Protein AF-A0A0D6LDY3-F1 (afdb_monomer)

Foldseek 3Di:
DDPVVVVDDDDVLLVVVLVPDDDDDFDADPVRDTDHPPQPPQQQSVQADPVRDGHPPPDPPVVVVVVVVVLVVQQVVQQPDADVVPRDGGRSSVCRNVSCCLVVVLVVVVVVVVVCCVVPNDDDDDPVPPVDDVSRVSVVVVVVVVDDPPPPPD

Structure (mmCIF, N/CA/C/O backbone):
data_AF-A0A0D6LDY3-F1
#
_entry.id   AF-A0A0D6LDY3-F1
#
loop_
_atom_site.group_PDB
_atom_site.id
_atom_site.type_symbol
_atom_site.label_atom_id
_atom_site.label_alt_id
_atom_site.label_comp_id
_atom_site.label_asym_id
_atom_site.label_entity_id
_atom_site.label_seq_id
_atom_site.pdbx_PDB_ins_code
_atom_site.Cartn_x
_atom_site.Cartn_y
_atom_site.Cartn_z
_atom_site.occupancy
_atom_site.B_iso_or_equiv
_atom_site.auth_seq_id
_atom_site.auth_comp_id
_atom_site.auth_asym_id
_atom_site.auth_atom_id
_atom_site.pdbx_PDB_model_num
ATOM 1 N N . MET A 1 1 ? -0.206 15.490 14.125 1.00 34.75 1 MET A N 1
ATOM 2 C CA . MET A 1 1 ? 1.043 14.709 14.218 1.00 34.75 1 MET A CA 1
ATOM 3 C C . MET A 1 1 ? 1.643 14.690 12.824 1.00 34.75 1 MET A C 1
ATOM 5 O O . MET A 1 1 ? 1.008 14.166 11.918 1.00 34.75 1 MET A O 1
ATOM 9 N N . THR A 1 2 ? 2.722 15.435 12.595 1.00 29.62 2 THR A N 1
ATOM 10 C CA . THR A 1 2 ? 3.288 15.621 11.250 1.00 29.62 2 THR A CA 1
ATOM 11 C C . THR A 1 2 ? 4.105 14.385 10.864 1.00 29.62 2 THR A C 1
ATOM 13 O O . THR A 1 2 ? 4.653 13.704 11.727 1.00 29.62 2 THR A O 1
ATOM 16 N N . LEU A 1 3 ? 4.208 14.088 9.564 1.00 29.41 3 LEU A N 1
ATOM 17 C CA . LEU A 1 3 ? 4.983 12.962 9.003 1.00 29.41 3 LEU A CA 1
ATOM 18 C C . LEU A 1 3 ? 6.455 12.903 9.484 1.00 29.41 3 LEU A C 1
ATOM 20 O O . LEU A 1 3 ? 7.099 11.863 9.369 1.00 29.41 3 LEU A O 1
ATOM 24 N N . ALA A 1 4 ? 6.969 13.986 10.078 1.00 30.33 4 ALA A N 1
ATOM 25 C CA . ALA A 1 4 ? 8.290 14.060 10.695 1.00 30.33 4 ALA A CA 1
ATOM 26 C C . ALA A 1 4 ? 8.438 13.201 11.971 1.00 30.33 4 ALA A C 1
ATOM 28 O O . ALA A 1 4 ? 9.526 12.680 12.217 1.00 30.33 4 ALA A O 1
ATOM 29 N N . ASP A 1 5 ? 7.365 12.981 12.741 1.00 31.42 5 ASP A N 1
ATOM 30 C CA . ASP A 1 5 ? 7.427 12.241 14.018 1.00 31.42 5 ASP A CA 1
ATOM 31 C C . ASP A 1 5 ? 7.634 10.725 13.833 1.00 31.42 5 ASP A C 1
ATOM 33 O O . ASP A 1 5 ? 7.977 10.012 14.776 1.00 31.42 5 ASP A O 1
ATOM 37 N N . ALA A 1 6 ? 7.480 10.218 12.604 1.00 36.31 6 ALA A N 1
ATOM 38 C CA . ALA A 1 6 ? 7.761 8.828 12.245 1.00 36.31 6 ALA A CA 1
ATOM 39 C C . ALA A 1 6 ? 9.226 8.583 11.821 1.00 36.31 6 ALA A C 1
ATOM 41 O O . ALA A 1 6 ? 9.570 7.460 11.450 1.00 36.31 6 ALA A O 1
ATOM 42 N N . GLY A 1 7 ? 10.090 9.610 11.837 1.00 30.16 7 GLY A N 1
ATOM 43 C CA . GLY A 1 7 ? 11.494 9.496 11.414 1.00 30.16 7 GLY A CA 1
ATOM 44 C C . GLY A 1 7 ? 11.692 9.268 9.908 1.00 30.16 7 GLY A C 1
ATOM 45 O O . GLY A 1 7 ? 12.804 8.984 9.468 1.00 30.16 7 GLY A O 1
ATOM 46 N N . LEU A 1 8 ? 10.633 9.399 9.105 1.00 33.06 8 LEU A N 1
ATOM 47 C CA . LEU A 1 8 ? 10.674 9.285 7.649 1.00 33.06 8 LEU A CA 1
ATOM 48 C C . LEU A 1 8 ? 11.039 10.648 7.044 1.00 33.06 8 LEU A C 1
ATOM 50 O O . LEU A 1 8 ? 10.200 11.538 6.926 1.00 33.06 8 LEU A O 1
ATOM 54 N N . ARG A 1 9 ? 12.309 10.828 6.663 1.00 37.41 9 ARG A N 1
ATOM 55 C CA . ARG A 1 9 ? 12.739 11.971 5.844 1.00 37.41 9 ARG A CA 1
ATOM 56 C C . ARG A 1 9 ? 12.480 11.662 4.372 1.00 37.41 9 ARG A C 1
ATOM 58 O O . ARG A 1 9 ? 13.123 10.785 3.803 1.00 37.41 9 ARG A O 1
ATOM 65 N N . LEU A 1 10 ? 11.556 12.397 3.759 1.00 41.12 10 LEU A N 1
ATOM 66 C CA . LEU A 1 10 ? 11.369 12.387 2.308 1.00 41.12 10 LEU A CA 1
ATOM 67 C C . LEU A 1 10 ? 12.560 13.097 1.650 1.00 41.12 10 LEU A C 1
ATOM 69 O O . LEU A 1 10 ? 12.944 14.182 2.084 1.00 41.12 10 LEU A O 1
ATOM 73 N N . ASN A 1 11 ? 13.158 12.479 0.628 1.00 48.72 11 ASN A N 1
ATOM 74 C CA . ASN A 1 11 ? 14.221 13.100 -0.159 1.00 48.72 11 ASN A CA 1
ATOM 75 C C . ASN A 1 11 ? 13.585 13.951 -1.274 1.00 48.72 11 ASN A C 1
ATOM 77 O O . ASN A 1 11 ? 13.055 13.373 -2.224 1.00 48.72 11 ASN A O 1
ATOM 81 N N . PRO A 1 12 ? 13.647 15.293 -1.196 1.00 46.22 12 PRO 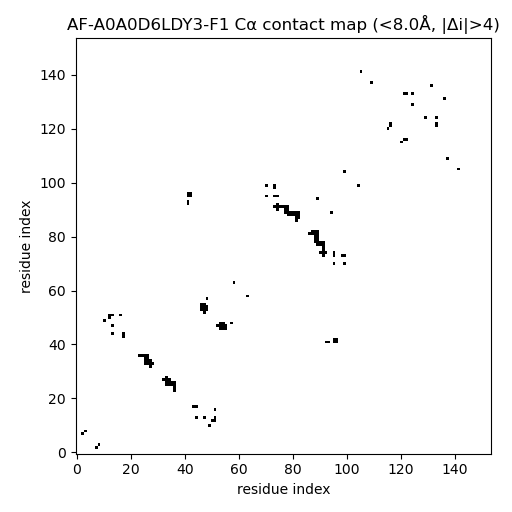A N 1
ATOM 82 C CA . PRO A 1 12 ? 12.956 16.171 -2.138 1.00 46.22 12 PRO A CA 1
ATOM 83 C C . PRO A 1 12 ? 13.488 16.053 -3.574 1.00 46.22 12 PRO A C 1
ATOM 85 O O . PRO A 1 12 ? 12.705 16.157 -4.511 1.00 46.22 12 PRO A O 1
ATOM 88 N N . ARG A 1 13 ? 14.778 15.731 -3.766 1.00 49.16 13 ARG A N 1
ATOM 89 C CA . ARG A 1 13 ? 15.351 15.535 -5.112 1.00 49.16 13 ARG A CA 1
ATOM 90 C C . ARG A 1 13 ? 14.789 14.297 -5.802 1.00 49.16 13 ARG A C 1
ATOM 92 O O . ARG A 1 13 ? 14.600 14.290 -7.011 1.00 49.16 13 ARG A O 1
ATOM 99 N N . LYS A 1 14 ? 14.501 13.243 -5.031 1.00 49.41 14 LYS A N 1
ATOM 100 C CA . LYS A 1 14 ? 13.892 12.016 -5.560 1.00 49.41 14 LYS A CA 1
ATOM 101 C C . LYS A 1 14 ? 12.467 12.278 -6.056 1.00 49.41 14 LYS A C 1
ATOM 103 O O . LYS A 1 14 ? 12.066 11.716 -7.069 1.00 49.41 14 LYS A O 1
ATOM 108 N N . THR A 1 15 ? 11.749 13.169 -5.373 1.00 42.53 15 THR A N 1
ATOM 109 C CA . THR A 1 15 ? 10.404 13.613 -5.749 1.00 42.53 15 THR A CA 1
ATOM 110 C C . THR A 1 15 ? 10.411 14.483 -7.012 1.00 42.53 15 THR A C 1
ATOM 112 O O . THR A 1 15 ? 9.580 14.271 -7.886 1.00 42.53 15 THR A O 1
ATOM 115 N N . GLU A 1 16 ? 11.369 15.406 -7.155 1.00 42.78 16 GLU A N 1
ATOM 116 C CA . GLU A 1 16 ? 11.500 16.276 -8.343 1.00 42.78 16 GLU A CA 1
ATOM 117 C C . GLU A 1 16 ? 11.831 15.505 -9.631 1.00 42.78 16 GLU A C 1
ATOM 119 O O . GLU A 1 16 ? 11.342 15.834 -10.712 1.00 42.78 16 GLU A O 1
ATOM 124 N N . ILE A 1 17 ? 12.638 14.445 -9.539 1.00 49.12 17 ILE A N 1
ATOM 125 C CA . ILE A 1 17 ? 12.975 13.617 -10.706 1.00 49.12 17 ILE A CA 1
ATOM 126 C C . ILE A 1 17 ? 11.746 12.843 -11.210 1.00 49.12 17 ILE A C 1
ATOM 128 O O . ILE A 1 17 ? 11.573 12.679 -12.416 1.00 49.12 17 ILE A O 1
ATOM 132 N N . MET A 1 18 ? 10.864 12.405 -10.306 1.00 41.72 18 MET A N 1
ATOM 133 C CA . MET A 1 18 ? 9.627 11.700 -10.664 1.00 41.72 18 MET A CA 1
ATOM 134 C C . MET A 1 18 ? 8.619 12.603 -11.392 1.00 41.72 18 MET A C 1
ATOM 136 O O . MET A 1 18 ? 7.835 12.095 -12.185 1.00 41.72 18 MET A O 1
ATOM 140 N N . SER A 1 19 ? 8.652 13.923 -11.168 1.00 41.34 19 SER A N 1
ATOM 141 C CA . SER A 1 19 ? 7.709 14.876 -11.773 1.00 41.34 19 SER A CA 1
ATOM 142 C C . SER A 1 19 ? 8.154 15.478 -13.112 1.00 41.34 19 SER A C 1
ATOM 144 O O . SER A 1 19 ? 7.384 16.224 -13.705 1.00 41.34 19 SER A O 1
ATOM 146 N N . SER A 1 20 ? 9.382 15.219 -13.577 1.00 37.38 20 SER A N 1
ATOM 147 C CA . SER A 1 20 ? 10.022 16.026 -14.637 1.00 37.38 20 SER A CA 1
ATOM 148 C C . SER A 1 20 ? 10.172 15.337 -16.003 1.00 37.38 20 SER A C 1
ATOM 150 O O . SER A 1 20 ? 10.890 15.854 -16.855 1.00 37.38 20 SER A O 1
ATOM 152 N N . ILE A 1 21 ? 9.549 14.178 -16.241 1.00 47.62 21 ILE A N 1
ATOM 153 C CA . ILE A 1 21 ? 9.714 13.435 -17.505 1.00 47.62 21 ILE A CA 1
ATOM 154 C C . ILE A 1 21 ? 8.368 13.355 -18.232 1.00 47.62 21 ILE A C 1
ATOM 156 O O . ILE A 1 21 ? 7.609 12.403 -18.064 1.00 47.62 21 ILE A O 1
ATOM 160 N N . GLU A 1 22 ? 8.091 14.378 -19.041 1.00 41.59 22 GLU A N 1
ATOM 161 C CA . GLU A 1 22 ? 7.071 14.363 -20.091 1.00 41.59 22 GLU A CA 1
ATOM 162 C C . GLU A 1 22 ? 7.753 14.223 -21.467 1.00 41.59 22 GLU A C 1
ATOM 164 O O . GLU A 1 22 ? 8.748 14.885 -21.749 1.00 41.59 22 GLU A O 1
ATOM 169 N N . GLU A 1 23 ? 7.156 13.366 -22.300 1.00 33.78 23 GLU A N 1
ATOM 170 C CA . GLU A 1 23 ? 7.402 13.077 -23.726 1.00 33.78 23 GLU A CA 1
ATOM 171 C C . GLU A 1 23 ? 8.427 12.009 -24.155 1.00 33.78 23 GLU A C 1
ATOM 173 O O . GLU A 1 23 ? 9.483 11.833 -23.534 1.00 33.78 23 GLU A O 1
ATOM 178 N N . PRO A 1 24 ? 8.098 11.251 -25.233 1.00 40.50 24 PRO A N 1
ATOM 179 C CA . PRO A 1 24 ? 8.785 10.023 -25.533 1.00 40.50 24 PRO A CA 1
ATOM 180 C C . PRO A 1 24 ? 9.970 10.216 -26.471 1.00 40.50 24 PRO A C 1
ATOM 182 O O . PRO A 1 24 ? 9.817 10.724 -27.580 1.00 40.50 24 PRO A O 1
ATOM 185 N N . THR A 1 25 ? 11.155 9.772 -26.058 1.00 35.78 25 THR A N 1
ATOM 186 C CA . THR A 1 25 ? 12.330 9.748 -26.937 1.00 35.78 25 THR A CA 1
ATOM 187 C C . THR A 1 25 ? 13.117 8.458 -26.752 1.00 35.78 25 THR A C 1
ATOM 189 O O . THR A 1 25 ? 13.372 8.014 -25.631 1.00 35.78 25 THR A O 1
ATOM 192 N N . ASP A 1 26 ? 13.481 7.843 -27.878 1.00 38.50 26 ASP A N 1
ATOM 193 C CA . ASP A 1 26 ? 14.348 6.671 -27.918 1.00 38.50 26 ASP A CA 1
ATOM 194 C C . ASP A 1 26 ? 15.762 7.085 -27.501 1.00 38.50 26 ASP A C 1
ATOM 196 O O . ASP A 1 26 ? 16.426 7.876 -28.175 1.00 38.50 26 ASP A O 1
ATOM 200 N N . VAL A 1 27 ? 16.231 6.546 -26.377 1.00 42.81 27 VAL A N 1
ATOM 201 C CA . VAL A 1 27 ? 17.597 6.762 -25.895 1.00 42.81 27 VAL A CA 1
ATOM 202 C C . VAL A 1 27 ? 18.411 5.507 -26.186 1.00 42.81 27 VAL A C 1
ATOM 204 O O . VAL A 1 27 ? 18.106 4.416 -25.702 1.00 42.81 27 VAL A O 1
ATOM 207 N N . SER A 1 28 ? 19.456 5.667 -26.993 1.00 36.31 28 SER A N 1
ATOM 208 C CA . SER A 1 28 ? 20.444 4.629 -27.294 1.00 36.31 28 SER A CA 1
ATOM 209 C C . SER A 1 28 ? 21.682 4.775 -26.413 1.00 36.31 28 SER A C 1
ATOM 211 O O . SER A 1 28 ? 22.161 5.891 -26.202 1.00 36.31 28 SER A O 1
ATOM 213 N N . ASP A 1 29 ? 22.231 3.661 -25.928 1.00 37.53 29 ASP A N 1
ATOM 214 C CA . ASP A 1 29 ? 23.501 3.675 -25.193 1.00 37.53 29 ASP A CA 1
ATOM 215 C C . ASP A 1 29 ? 24.734 3.730 -26.122 1.00 37.53 29 ASP A C 1
ATOM 217 O O . ASP A 1 29 ? 24.638 3.614 -27.346 1.00 37.53 29 ASP A O 1
ATOM 221 N N . THR A 1 30 ? 25.924 3.893 -25.534 1.00 43.91 30 THR A N 1
ATOM 222 C CA . THR A 1 30 ? 27.215 3.951 -26.249 1.00 43.91 30 THR A CA 1
ATOM 223 C C . THR A 1 30 ? 27.619 2.633 -26.924 1.00 43.91 30 THR A C 1
ATOM 225 O O . THR A 1 30 ? 28.648 2.591 -27.597 1.00 43.91 30 THR A O 1
ATOM 228 N N . SER A 1 31 ? 26.819 1.572 -26.774 1.00 42.50 31 SER A N 1
ATOM 229 C CA . SER A 1 31 ? 26.963 0.285 -27.459 1.00 42.50 31 SER A CA 1
ATOM 230 C C . SER A 1 31 ? 25.947 0.081 -28.592 1.00 42.50 31 SER A C 1
ATOM 232 O O . SER A 1 31 ? 25.958 -0.961 -29.242 1.00 42.50 31 SER A O 1
ATOM 234 N N . GLY A 1 32 ? 25.108 1.087 -28.877 1.00 40.34 32 GLY A N 1
ATOM 235 C CA . GLY A 1 32 ? 24.124 1.047 -29.959 1.00 40.34 32 GLY A CA 1
ATOM 236 C C . GLY A 1 32 ? 22.846 0.283 -29.610 1.00 40.34 32 GLY A C 1
ATOM 237 O O . GLY A 1 32 ? 22.065 -0.028 -30.507 1.00 40.34 32 GLY A O 1
ATOM 238 N N . THR A 1 33 ? 22.605 -0.010 -28.329 1.00 43.06 33 THR A N 1
ATOM 239 C CA . THR A 1 33 ? 21.356 -0.646 -27.901 1.00 43.06 33 THR A CA 1
ATOM 240 C C . THR A 1 33 ? 20.252 0.408 -27.856 1.00 43.06 33 THR A C 1
ATOM 242 O O . THR A 1 33 ? 20.276 1.305 -27.013 1.00 43.06 33 THR A O 1
ATOM 245 N N . THR A 1 34 ? 19.294 0.328 -28.781 1.00 38.72 34 THR A N 1
ATOM 246 C CA . THR A 1 34 ? 18.095 1.177 -28.803 1.00 38.72 34 THR A CA 1
ATOM 247 C C . THR A 1 34 ? 17.086 0.654 -27.783 1.00 38.72 34 THR A C 1
ATOM 249 O O . THR A 1 34 ? 16.525 -0.428 -27.962 1.00 38.72 34 THR A O 1
ATOM 252 N N . PHE A 1 35 ? 16.842 1.406 -26.709 1.00 37.16 35 PHE A N 1
ATOM 253 C CA . PHE A 1 35 ? 15.800 1.071 -25.742 1.00 37.16 35 PHE A CA 1
ATOM 254 C C . PHE A 1 35 ? 14.483 1.698 -26.187 1.00 37.16 35 PHE A C 1
ATOM 256 O O . PHE A 1 35 ? 14.331 2.916 -26.161 1.00 37.16 35 PHE A O 1
ATOM 263 N N . THR A 1 36 ? 13.522 0.861 -26.582 1.00 36.06 36 THR A N 1
ATOM 264 C CA . THR A 1 36 ? 12.160 1.320 -26.867 1.00 36.06 36 THR A CA 1
ATOM 265 C C . THR A 1 36 ? 11.548 1.787 -25.555 1.00 36.06 36 THR A C 1
ATOM 267 O O . THR A 1 36 ? 11.334 0.998 -24.626 1.00 36.06 36 THR A O 1
ATOM 270 N N . GLN A 1 37 ? 11.301 3.086 -25.458 1.00 44.34 37 GLN A N 1
ATOM 271 C CA . GLN A 1 37 ? 10.762 3.721 -24.268 1.00 44.34 37 GLN A CA 1
ATOM 272 C C . GLN A 1 37 ? 9.272 3.380 -24.124 1.00 44.34 37 GLN A C 1
ATOM 274 O O . GLN A 1 37 ? 8.386 4.175 -24.408 1.00 44.34 37 GLN A O 1
ATOM 279 N N . THR A 1 38 ? 8.958 2.140 -23.762 1.00 36.81 38 THR A N 1
ATOM 280 C CA . THR A 1 38 ? 7.573 1.744 -23.450 1.00 36.81 38 THR A CA 1
ATOM 281 C C . THR A 1 38 ? 7.453 0.498 -22.584 1.00 36.81 38 THR A C 1
ATOM 283 O O . THR A 1 38 ? 6.343 0.150 -22.198 1.00 36.81 38 THR A O 1
ATOM 286 N N . LYS A 1 39 ? 8.556 -0.173 -22.222 1.00 40.81 39 LYS A N 1
ATOM 287 C CA . LYS A 1 39 ? 8.468 -1.408 -21.422 1.00 40.81 39 LYS A CA 1
ATOM 288 C C . LYS A 1 39 ? 9.186 -1.391 -20.075 1.00 40.81 39 LYS A C 1
ATOM 290 O O . LYS A 1 39 ? 8.837 -2.198 -19.223 1.00 40.81 39 LYS A O 1
ATOM 295 N N . GLU A 1 40 ? 10.115 -0.460 -19.842 1.00 40.94 40 GLU A N 1
ATOM 296 C CA . GLU A 1 40 ? 10.941 -0.461 -18.616 1.00 40.94 40 GLU A CA 1
ATOM 297 C C . GLU A 1 40 ? 10.960 0.869 -17.833 1.00 40.94 40 GLU A C 1
ATOM 299 O O . GLU A 1 40 ? 11.590 0.964 -16.783 1.00 40.94 40 GLU A O 1
ATOM 304 N N . PHE A 1 41 ? 10.241 1.903 -18.282 1.00 46.38 41 PHE A N 1
ATOM 305 C CA . PHE A 1 41 ? 10.478 3.289 -17.843 1.00 46.38 41 PHE A CA 1
ATOM 306 C C . PHE A 1 41 ? 9.573 3.839 -16.720 1.00 46.38 41 PHE A C 1
ATOM 308 O O . PHE A 1 41 ? 9.437 5.052 -16.592 1.00 46.38 41 PHE A O 1
ATOM 315 N N . GLN A 1 42 ? 8.957 2.999 -15.878 1.00 50.94 42 GLN A N 1
ATOM 316 C CA . GLN A 1 42 ? 7.974 3.462 -14.870 1.00 50.94 42 GLN A C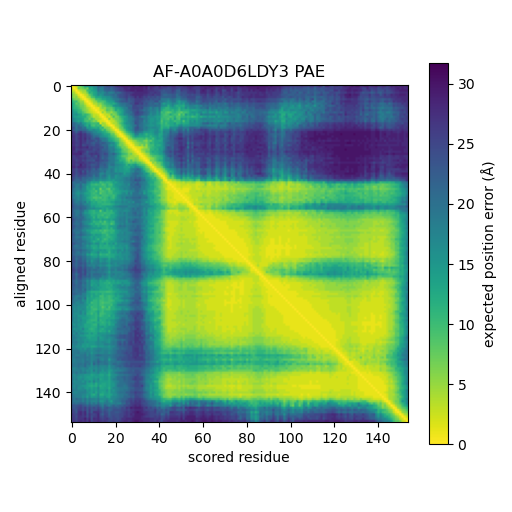A 1
ATOM 317 C C . GLN A 1 42 ? 8.227 2.998 -13.420 1.00 50.94 42 GLN A C 1
ATOM 319 O O . GLN A 1 42 ? 7.321 3.023 -12.592 1.00 50.94 42 GLN A O 1
ATOM 324 N N . TYR A 1 43 ? 9.478 2.674 -13.062 1.00 60.44 43 TYR A N 1
ATOM 325 C CA . TYR A 1 43 ? 9.891 2.411 -11.664 1.00 60.44 43 TYR A CA 1
ATOM 326 C C . TYR A 1 43 ? 11.113 3.218 -11.219 1.00 60.44 43 TYR A C 1
ATOM 328 O O . TYR A 1 43 ? 11.927 2.749 -10.422 1.00 60.44 43 TYR A O 1
ATOM 336 N N . LEU A 1 44 ? 11.295 4.424 -11.751 1.00 63.31 44 LEU A N 1
ATOM 337 C CA . LEU A 1 44 ? 12.592 5.101 -11.713 1.00 63.31 44 LEU A CA 1
ATOM 338 C C . LEU A 1 44 ? 13.159 5.312 -10.299 1.00 63.31 44 LEU A C 1
ATOM 340 O O . LEU A 1 44 ? 14.371 5.275 -10.118 1.00 63.31 44 LEU A O 1
ATOM 344 N N . GLY A 1 45 ? 12.314 5.426 -9.269 1.00 70.88 45 GLY A N 1
ATOM 345 C CA . GLY A 1 45 ? 12.766 5.582 -7.886 1.00 70.88 45 GLY A CA 1
ATOM 346 C C . GLY A 1 45 ? 13.729 4.488 -7.394 1.00 70.88 45 GLY A C 1
ATOM 347 O O . GLY A 1 45 ? 14.553 4.769 -6.525 1.00 70.88 45 GLY A O 1
ATOM 348 N N . VAL A 1 46 ? 13.666 3.265 -7.928 1.00 78.62 46 VAL A N 1
ATOM 349 C CA . VAL A 1 46 ? 14.584 2.168 -7.559 1.00 78.62 46 VAL A CA 1
ATOM 350 C C . VAL A 1 46 ? 15.924 2.227 -8.300 1.00 78.62 46 VAL A C 1
ATOM 352 O O . VAL A 1 46 ? 16.889 1.580 -7.903 1.00 78.62 46 VAL A O 1
ATOM 355 N N . LEU A 1 47 ? 15.997 3.008 -9.375 1.00 77.75 47 LEU A N 1
ATOM 356 C CA . LEU A 1 47 ? 17.200 3.206 -10.181 1.00 77.75 47 LEU A CA 1
ATOM 357 C C . LEU A 1 47 ? 18.022 4.408 -9.706 1.00 77.75 47 LEU A C 1
ATOM 359 O O . LEU A 1 47 ? 19.119 4.629 -10.208 1.00 77.75 47 LEU A O 1
ATOM 363 N N . PHE A 1 48 ? 17.512 5.180 -8.744 1.00 80.31 48 PHE A N 1
ATOM 364 C CA . PHE A 1 48 ? 18.210 6.318 -8.159 1.00 80.31 48 PHE A CA 1
ATOM 365 C C . PHE A 1 48 ? 18.743 5.994 -6.767 1.00 80.31 48 PHE A C 1
ATOM 367 O O . PHE A 1 48 ? 17.989 5.550 -5.893 1.00 80.31 48 PHE A O 1
ATOM 374 N N . ASP A 1 49 ? 20.029 6.276 -6.563 1.00 80.38 49 ASP A N 1
ATOM 375 C CA . ASP A 1 49 ? 20.671 6.191 -5.255 1.00 80.38 49 ASP A CA 1
ATOM 376 C C . ASP A 1 49 ? 20.151 7.274 -4.285 1.00 80.38 49 ASP A C 1
ATOM 378 O O . ASP A 1 49 ? 19.320 8.124 -4.619 1.00 80.38 49 ASP A O 1
ATOM 382 N N . GLU A 1 50 ? 20.647 7.256 -3.050 1.00 79.19 50 GLU A N 1
ATOM 383 C CA . GLU A 1 50 ? 20.282 8.214 -1.997 1.00 79.19 50 GLU A CA 1
ATOM 384 C C . GLU A 1 50 ? 20.537 9.689 -2.353 1.00 79.19 50 GLU A C 1
ATOM 386 O O . GLU A 1 50 ? 19.911 10.576 -1.773 1.00 79.19 50 GLU A O 1
ATOM 391 N N . ASN A 1 51 ? 21.414 9.958 -3.322 1.00 80.75 51 ASN A N 1
ATOM 392 C CA . ASN A 1 51 ? 21.758 11.300 -3.785 1.00 80.75 51 ASN A CA 1
ATOM 393 C C . ASN A 1 51 ? 20.947 11.718 -5.021 1.00 80.75 51 ASN A C 1
ATOM 395 O O . ASN A 1 51 ? 21.062 12.863 -5.465 1.00 80.75 51 ASN A O 1
ATOM 399 N N . GLY A 1 52 ? 20.117 10.815 -5.555 1.00 73.75 52 GLY A N 1
ATOM 400 C CA . GLY A 1 52 ? 19.357 11.020 -6.782 1.00 73.75 52 GLY A CA 1
ATOM 401 C C . GLY A 1 52 ? 20.148 10.704 -8.053 1.00 73.75 52 GLY A C 1
ATOM 402 O O . GLY A 1 52 ? 19.720 11.102 -9.131 1.00 73.75 52 GLY A O 1
ATOM 403 N N . ASN A 1 53 ? 21.287 10.004 -7.967 1.00 77.81 53 ASN A N 1
ATOM 404 C CA . ASN A 1 53 ? 22.034 9.604 -9.161 1.00 77.81 53 ASN A CA 1
ATOM 405 C C . ASN A 1 53 ? 21.491 8.293 -9.720 1.00 77.81 53 ASN A C 1
ATOM 407 O O . ASN A 1 53 ? 21.281 7.337 -8.972 1.00 77.81 53 ASN A O 1
ATOM 411 N N . HIS A 1 54 ? 21.340 8.218 -11.042 1.00 78.69 54 HIS A N 1
ATOM 412 C CA . HIS A 1 54 ? 20.942 6.983 -11.705 1.00 78.69 54 HIS A CA 1
ATOM 413 C C . HIS A 1 54 ? 22.066 5.944 -11.610 1.00 78.69 54 HIS A C 1
ATOM 415 O O . HIS A 1 54 ? 23.144 6.114 -12.186 1.00 78.69 54 HIS A O 1
ATOM 421 N N . ARG A 1 55 ? 21.823 4.858 -10.881 1.00 75.44 55 ARG A N 1
ATOM 422 C CA . ARG A 1 55 ? 22.743 3.734 -10.719 1.00 75.44 55 ARG A CA 1
ATOM 423 C C . ARG A 1 55 ? 21.939 2.447 -10.806 1.00 75.44 55 ARG A C 1
ATOM 425 O O . ARG A 1 55 ? 20.980 2.267 -10.075 1.00 75.44 55 ARG A O 1
ATOM 432 N N . ARG A 1 56 ? 22.340 1.520 -11.675 1.00 67.94 56 ARG A N 1
ATOM 433 C CA . ARG A 1 56 ? 21.682 0.204 -11.773 1.00 67.94 56 ARG A CA 1
ATOM 434 C C . ARG A 1 56 ? 22.110 -0.755 -10.654 1.00 67.94 56 ARG A C 1
ATOM 436 O O . ARG A 1 56 ? 21.347 -1.632 -10.297 1.00 67.94 56 ARG A O 1
ATOM 443 N N . SER A 1 57 ? 23.304 -0.576 -10.089 1.00 76.38 57 SER A N 1
ATOM 444 C CA . SER A 1 57 ? 23.932 -1.550 -9.175 1.00 76.38 57 SER A CA 1
ATOM 445 C C . SER A 1 57 ? 24.151 -1.008 -7.759 1.00 76.38 57 SER A C 1
ATOM 447 O O . SER A 1 57 ? 25.111 -1.383 -7.092 1.00 76.38 57 SER A O 1
ATOM 449 N N . TRP A 1 58 ? 23.315 -0.069 -7.300 1.00 82.69 58 TRP A N 1
ATOM 450 C CA . TRP A 1 58 ? 23.399 0.423 -5.913 1.00 82.69 58 TRP A CA 1
ATOM 451 C C . TRP A 1 58 ? 22.683 -0.497 -4.911 1.00 82.69 58 TRP A C 1
ATOM 453 O O . TRP A 1 58 ? 22.887 -0.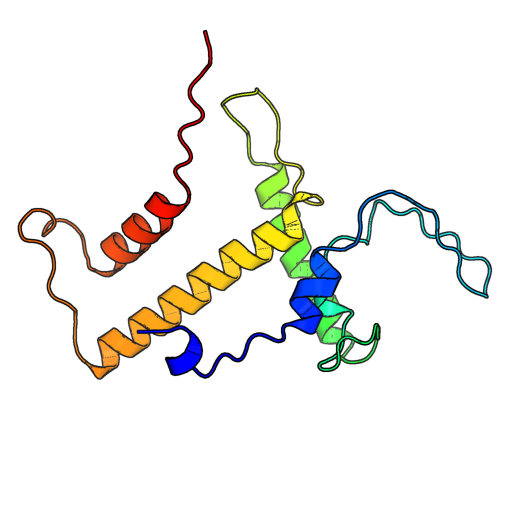360 -3.707 1.00 82.69 58 TRP A O 1
ATOM 463 N N . LEU A 1 59 ? 21.889 -1.451 -5.408 1.00 85.31 59 LEU A N 1
ATOM 464 C CA . LEU A 1 59 ? 21.298 -2.552 -4.650 1.00 85.31 59 LEU A CA 1
ATOM 465 C C . LEU A 1 59 ? 21.794 -3.904 -5.199 1.00 85.31 59 LEU A C 1
ATOM 467 O O . LEU A 1 59 ? 22.217 -3.964 -6.354 1.00 85.31 59 LEU A O 1
ATOM 471 N N . PRO A 1 60 ? 21.751 -4.987 -4.398 1.00 89.69 60 PRO A N 1
ATOM 472 C CA . PRO A 1 60 ? 22.107 -6.328 -4.866 1.00 89.69 60 PRO A CA 1
ATOM 473 C C . PRO A 1 60 ? 21.165 -6.833 -5.969 1.00 89.69 60 PRO A C 1
ATOM 475 O O . PRO A 1 60 ? 19.968 -6.568 -5.914 1.00 89.69 60 PRO A O 1
ATOM 478 N N . ASP A 1 61 ? 21.660 -7.649 -6.901 1.00 85.56 61 ASP A N 1
ATOM 479 C CA . ASP A 1 61 ? 20.849 -8.208 -8.003 1.00 85.56 61 ASP A CA 1
ATOM 480 C C . ASP A 1 61 ? 19.618 -8.987 -7.511 1.00 85.56 61 ASP A C 1
ATOM 482 O O . ASP A 1 61 ? 18.529 -8.885 -8.076 1.00 85.56 61 ASP A O 1
ATOM 486 N N . GLU A 1 62 ? 19.760 -9.697 -6.391 1.00 89.62 62 GLU A N 1
ATOM 487 C CA . GLU A 1 62 ? 18.664 -10.418 -5.737 1.00 89.62 62 GLU A CA 1
ATOM 488 C C . GLU A 1 62 ? 17.492 -9.496 -5.363 1.00 89.62 62 GLU A C 1
ATOM 490 O O . GLU A 1 62 ? 16.327 -9.880 -5.463 1.00 89.62 62 GLU A O 1
ATOM 495 N N . PHE A 1 63 ? 17.783 -8.249 -4.979 1.00 87.25 63 PHE A N 1
ATOM 496 C CA . PHE A 1 63 ? 16.743 -7.265 -4.708 1.00 87.25 63 PHE A CA 1
ATOM 497 C C . PHE A 1 63 ? 15.945 -6.954 -5.976 1.00 87.25 63 PHE A C 1
ATOM 499 O O . PHE A 1 63 ? 14.716 -6.910 -5.922 1.00 87.25 63 PHE A O 1
ATOM 506 N N . TYR A 1 64 ? 16.618 -6.757 -7.113 1.00 82.75 64 TYR A N 1
ATOM 507 C CA . TYR A 1 64 ? 15.949 -6.451 -8.377 1.00 82.75 64 TYR A CA 1
ATOM 508 C C . TYR A 1 64 ? 15.088 -7.624 -8.851 1.00 82.75 64 TYR A C 1
ATOM 510 O O . TYR A 1 64 ? 13.950 -7.400 -9.259 1.00 82.75 64 TYR A O 1
ATOM 518 N N . ASN A 1 65 ? 15.558 -8.865 -8.700 1.00 86.06 65 ASN A N 1
ATOM 519 C CA . ASN A 1 65 ? 14.764 -10.057 -9.014 1.00 86.06 65 ASN A CA 1
ATOM 520 C C . ASN A 1 65 ? 13.451 -10.092 -8.216 1.00 86.06 65 ASN A C 1
ATOM 522 O O . ASN A 1 65 ? 12.367 -10.196 -8.795 1.00 86.06 65 ASN A O 1
ATOM 526 N N . GLN A 1 66 ? 13.531 -9.917 -6.894 1.00 87.50 66 GLN A N 1
ATOM 527 C CA . GLN A 1 66 ? 12.344 -9.886 -6.033 1.00 87.50 66 GLN A CA 1
ATOM 528 C C . GLN A 1 66 ? 11.450 -8.671 -6.306 1.00 87.50 66 GLN A C 1
ATOM 530 O O . GLN A 1 66 ? 10.224 -8.756 -6.196 1.00 87.50 66 GLN A O 1
ATOM 535 N N . PHE A 1 67 ? 12.046 -7.526 -6.647 1.00 85.44 67 PHE A N 1
ATOM 536 C CA . PHE A 1 67 ? 11.304 -6.330 -7.026 1.00 85.44 67 PHE A CA 1
ATOM 537 C C . PHE A 1 67 ? 10.474 -6.596 -8.285 1.00 85.44 67 PHE A C 1
ATOM 539 O O . PHE A 1 67 ? 9.264 -6.381 -8.256 1.00 85.44 67 PHE A O 1
ATOM 546 N N . HIS A 1 68 ? 11.086 -7.136 -9.342 1.00 86.00 68 HIS A N 1
ATOM 547 C CA . HIS A 1 68 ? 10.404 -7.480 -10.591 1.00 86.00 68 HIS A CA 1
ATOM 548 C C . HIS A 1 68 ? 9.290 -8.513 -10.397 1.00 86.00 68 HIS A C 1
ATOM 550 O O . HIS A 1 68 ? 8.211 -8.364 -10.973 1.00 86.00 68 HIS A O 1
ATOM 556 N N . GLU A 1 69 ? 9.505 -9.533 -9.566 1.00 88.38 69 GLU A N 1
ATOM 557 C CA . GLU A 1 69 ? 8.478 -10.533 -9.259 1.00 88.38 69 GLU A CA 1
ATOM 558 C C . GLU A 1 69 ? 7.238 -9.886 -8.617 1.00 88.38 69 GLU A C 1
ATOM 560 O O . GLU A 1 69 ? 6.104 -10.072 -9.072 1.00 88.38 69 GLU A O 1
ATOM 565 N N . ARG A 1 70 ? 7.445 -9.062 -7.584 1.00 89.44 70 ARG A N 1
ATOM 566 C CA . ARG A 1 70 ? 6.350 -8.413 -6.849 1.00 89.44 70 ARG A CA 1
ATOM 567 C C . ARG A 1 70 ? 5.617 -7.381 -7.694 1.00 89.44 70 ARG A C 1
ATOM 569 O O . ARG A 1 70 ? 4.388 -7.320 -7.652 1.00 89.44 70 ARG A O 1
ATOM 576 N N . THR A 1 71 ? 6.343 -6.581 -8.469 1.00 88.62 71 THR A N 1
ATOM 577 C CA . THR A 1 71 ? 5.717 -5.575 -9.330 1.00 88.62 71 THR A CA 1
ATOM 578 C C . THR A 1 71 ? 4.970 -6.205 -10.499 1.00 88.62 71 THR A C 1
ATOM 580 O O . THR A 1 71 ? 3.935 -5.672 -10.889 1.00 88.62 71 THR A O 1
ATOM 583 N N . SER A 1 72 ? 5.399 -7.370 -10.993 1.00 89.44 72 SER A N 1
ATOM 584 C CA . SER A 1 72 ? 4.650 -8.143 -11.996 1.00 89.44 72 SER A CA 1
ATOM 585 C C . SER A 1 72 ? 3.293 -8.618 -11.468 1.00 89.44 72 SER A C 1
ATOM 587 O O . SER A 1 72 ? 2.295 -8.568 -12.189 1.00 89.44 72 SER A O 1
ATOM 589 N N . CYS A 1 73 ? 3.222 -9.024 -10.195 1.00 92.62 73 CYS A N 1
ATOM 590 C CA . CYS A 1 73 ? 1.952 -9.351 -9.541 1.00 92.62 73 CYS A CA 1
ATOM 591 C C . CYS A 1 73 ? 1.021 -8.130 -9.487 1.00 92.62 73 CYS A C 1
ATOM 593 O O . CYS A 1 73 ? -0.161 -8.226 -9.823 1.00 92.62 73 CYS A O 1
ATOM 595 N N . LEU A 1 74 ? 1.574 -6.965 -9.137 1.00 90.81 74 LEU A N 1
ATOM 596 C CA . LEU A 1 74 ? 0.813 -5.722 -9.065 1.00 90.81 74 LEU A CA 1
ATOM 597 C C . LEU A 1 74 ? 0.309 -5.281 -10.448 1.00 90.81 74 LEU A C 1
ATOM 599 O O . LEU A 1 74 ? -0.867 -4.958 -10.583 1.00 90.81 74 LEU A O 1
ATOM 603 N N . ILE A 1 75 ? 1.144 -5.359 -11.491 1.00 90.31 75 ILE A N 1
ATOM 604 C CA . ILE A 1 75 ? 0.727 -5.105 -12.882 1.00 90.31 75 ILE A CA 1
ATOM 605 C C . ILE A 1 75 ? -0.477 -5.967 -13.241 1.00 90.31 75 ILE A C 1
ATOM 607 O O . ILE A 1 75 ? -1.470 -5.453 -13.749 1.00 90.31 75 ILE A O 1
ATOM 611 N N . LYS A 1 76 ? -0.396 -7.275 -12.971 1.00 93.50 76 LYS A N 1
ATOM 612 C CA . LYS A 1 76 ? -1.468 -8.215 -13.300 1.00 93.50 76 LYS A CA 1
ATOM 613 C C . LYS A 1 76 ? -2.772 -7.842 -12.596 1.00 93.50 76 LYS A C 1
ATOM 615 O O . LYS A 1 76 ? -3.801 -7.735 -13.251 1.00 93.50 76 LYS A O 1
ATOM 620 N N . MET A 1 77 ? -2.713 -7.590 -11.289 1.00 93.56 77 MET A N 1
ATOM 621 C CA . MET A 1 77 ? -3.886 -7.219 -10.494 1.00 93.56 77 MET A CA 1
ATOM 622 C C . MET A 1 77 ? -4.600 -5.979 -11.052 1.00 93.56 77 MET A C 1
ATOM 624 O O . MET A 1 77 ? -5.826 -5.960 -11.147 1.00 93.56 77 MET A O 1
ATOM 628 N N . TYR A 1 78 ? -3.843 -4.953 -11.450 1.00 92.06 78 TYR A N 1
ATOM 629 C CA . TYR A 1 78 ? -4.433 -3.734 -12.001 1.00 92.06 78 TYR A CA 1
ATOM 630 C C . TYR A 1 78 ? -4.870 -3.894 -13.463 1.00 92.06 78 TYR A C 1
ATOM 632 O O . TYR A 1 78 ? -5.927 -3.390 -13.810 1.00 92.06 78 TYR A O 1
ATOM 640 N N . ASN A 1 79 ? -4.163 -4.660 -14.297 1.00 91.12 79 ASN A N 1
ATOM 641 C CA . ASN A 1 79 ? -4.628 -4.985 -15.656 1.00 91.12 79 ASN A CA 1
ATOM 642 C C . ASN A 1 79 ? -5.981 -5.714 -15.668 1.00 91.12 79 ASN A C 1
ATOM 644 O O . ASN A 1 79 ? -6.762 -5.564 -16.608 1.00 91.12 79 ASN A O 1
ATOM 648 N N . ASP A 1 80 ? -6.261 -6.494 -14.624 1.00 92.50 80 ASP A N 1
ATOM 649 C CA . ASP A 1 80 ? -7.532 -7.199 -14.456 1.00 92.50 80 ASP A CA 1
ATOM 650 C C . ASP A 1 80 ? -8.635 -6.305 -13.846 1.00 92.50 80 ASP A C 1
ATOM 652 O O . ASP A 1 80 ? -9.776 -6.743 -13.713 1.00 92.50 80 ASP A O 1
ATOM 656 N N . SER A 1 81 ? -8.327 -5.047 -13.504 1.00 88.94 81 SER A N 1
ATOM 657 C CA . SER A 1 81 ? -9.281 -4.089 -12.933 1.00 88.94 81 SER A CA 1
ATOM 658 C C . SER A 1 81 ? -10.006 -3.272 -14.008 1.00 88.94 81 SER A C 1
ATOM 660 O O . SER A 1 81 ? -9.392 -2.703 -14.914 1.00 88.94 81 SER A O 1
ATOM 662 N N . GLU A 1 82 ? -11.327 -3.159 -13.867 1.00 88.50 82 GLU A N 1
ATOM 663 C CA . GLU A 1 82 ? -12.198 -2.414 -14.782 1.00 88.50 82 GLU A CA 1
ATOM 664 C C . GLU A 1 82 ? -12.563 -1.028 -14.235 1.00 88.50 82 GLU A C 1
ATOM 666 O O . GLU A 1 82 ? -12.885 -0.841 -13.060 1.00 88.50 82 GLU A O 1
ATOM 671 N N . ILE A 1 83 ? -12.560 -0.038 -15.121 1.00 83.38 83 ILE A N 1
ATOM 672 C CA . ILE A 1 83 ? -13.007 1.326 -14.868 1.00 83.38 83 ILE A CA 1
ATOM 673 C C . ILE A 1 83 ? -14.472 1.419 -15.303 1.00 83.38 83 ILE A C 1
ATOM 675 O O . ILE A 1 83 ? -14.786 1.782 -16.437 1.00 83.38 83 ILE A O 1
ATOM 679 N N . ILE A 1 84 ? -15.372 1.125 -14.361 1.00 81.50 84 ILE A N 1
ATOM 680 C CA . ILE A 1 84 ? -16.832 1.027 -14.563 1.00 81.50 84 ILE A CA 1
ATOM 681 C C . ILE A 1 84 ? -17.423 2.265 -15.268 1.00 81.50 84 ILE A C 1
ATOM 683 O O . ILE A 1 84 ? -18.409 2.174 -15.992 1.00 81.50 84 ILE A O 1
ATOM 687 N N . THR A 1 85 ? -16.836 3.448 -15.070 1.00 79.69 85 THR A N 1
ATOM 688 C CA . THR A 1 85 ? -17.363 4.708 -15.614 1.00 79.69 85 THR A CA 1
ATOM 689 C C . THR A 1 85 ? -17.102 4.920 -17.104 1.00 79.69 85 THR A C 1
ATOM 691 O O . THR A 1 85 ? -17.798 5.740 -17.702 1.00 79.69 85 THR A O 1
ATOM 694 N N . ILE A 1 86 ? -16.117 4.231 -17.689 1.00 84.38 86 ILE A N 1
ATOM 695 C CA . ILE A 1 86 ? -15.689 4.417 -19.087 1.00 84.38 86 ILE A CA 1
ATOM 696 C C . ILE A 1 86 ? -15.522 3.096 -19.853 1.00 84.38 86 ILE A C 1
ATOM 698 O O . ILE A 1 86 ? -14.964 3.123 -20.944 1.00 84.38 86 ILE A O 1
ATOM 702 N N . ASP A 1 87 ? -15.973 1.971 -19.283 1.00 82.25 87 ASP A N 1
ATOM 703 C CA . ASP A 1 87 ? -15.899 0.629 -19.886 1.00 82.25 87 ASP A CA 1
ATOM 704 C C . ASP A 1 87 ? -14.500 0.300 -20.444 1.00 82.25 87 ASP A C 1
ATOM 706 O O . ASP A 1 87 ? -14.305 -0.055 -21.604 1.00 82.25 87 ASP A O 1
ATOM 710 N N . SER A 1 88 ? -13.481 0.529 -19.615 1.00 86.56 88 SER A N 1
ATOM 711 C CA . SER A 1 88 ? -12.076 0.356 -19.986 1.00 86.56 88 SER A CA 1
ATOM 712 C C . SER A 1 88 ? -11.306 -0.316 -18.858 1.00 86.56 88 SER A C 1
ATOM 714 O O . SER A 1 88 ? -11.743 -0.297 -17.711 1.00 86.56 88 SER A O 1
ATOM 716 N N . LYS A 1 89 ? -10.148 -0.900 -19.164 1.00 87.81 89 LYS A N 1
ATOM 717 C CA . LYS A 1 89 ? -9.271 -1.527 -18.169 1.00 87.81 89 LYS A CA 1
ATOM 718 C C . LYS A 1 89 ? -8.176 -0.571 -17.723 1.00 87.81 89 LYS A C 1
ATOM 720 O O . LYS A 1 89 ? -7.742 0.299 -18.480 1.00 87.81 89 LYS A O 1
ATOM 725 N N . VAL A 1 90 ? -7.723 -0.731 -16.484 1.00 88.19 90 VAL A N 1
ATOM 726 C CA . VAL A 1 90 ? -6.540 -0.012 -16.008 1.00 88.19 90 VAL A CA 1
ATOM 727 C C . VAL A 1 90 ? -5.307 -0.563 -16.728 1.00 88.19 90 VAL A C 1
ATOM 729 O O . VAL A 1 90 ? -5.146 -1.769 -16.875 1.00 88.19 90 VAL A O 1
ATOM 732 N N . ASP A 1 91 ? -4.425 0.330 -17.172 1.00 87.31 91 ASP A N 1
ATOM 733 C CA . ASP A 1 91 ? -3.096 -0.047 -17.651 1.00 87.31 91 ASP A CA 1
ATOM 734 C C . ASP A 1 91 ? -2.161 -0.149 -16.444 1.00 87.31 91 ASP A C 1
ATOM 736 O O . ASP A 1 91 ? -1.641 0.854 -15.949 1.00 87.31 91 ASP A O 1
ATOM 740 N N . GLY A 1 92 ? -1.995 -1.374 -15.950 1.00 86.75 92 GLY A N 1
ATOM 741 C CA . GLY A 1 92 ? -1.227 -1.686 -14.753 1.00 86.75 92 GLY A CA 1
ATOM 742 C C . GLY A 1 92 ? 0.273 -1.447 -14.891 1.00 86.75 92 GLY A C 1
ATOM 743 O O . GLY A 1 92 ? 0.937 -1.373 -13.861 1.00 86.75 92 GLY A O 1
ATOM 744 N N . ILE A 1 93 ? 0.808 -1.306 -16.113 1.00 86.12 93 ILE A N 1
ATOM 745 C CA . ILE A 1 93 ? 2.187 -0.841 -16.331 1.00 86.12 93 ILE A CA 1
ATOM 746 C C . ILE A 1 93 ? 2.215 0.674 -16.129 1.00 86.12 93 ILE A C 1
ATOM 748 O O . ILE A 1 93 ? 2.969 1.167 -15.291 1.00 86.12 93 ILE A O 1
ATOM 752 N N . ARG A 1 94 ? 1.318 1.400 -16.809 1.00 82.88 94 ARG A N 1
ATOM 753 C CA . ARG A 1 94 ? 1.242 2.867 -16.750 1.00 82.88 94 ARG A CA 1
ATOM 754 C C . ARG A 1 94 ? 1.027 3.416 -15.345 1.00 82.88 94 ARG A C 1
ATOM 756 O O . ARG A 1 94 ? 1.625 4.427 -14.985 1.00 82.88 94 ARG A O 1
ATOM 763 N N . THR A 1 95 ? 0.180 2.773 -14.548 1.00 85.81 95 THR A N 1
ATOM 764 C CA . THR A 1 95 ? -0.188 3.253 -13.203 1.00 85.81 95 THR A CA 1
ATOM 765 C C . THR A 1 95 ? 0.711 2.712 -12.096 1.00 85.81 95 THR A C 1
ATOM 767 O O . THR A 1 95 ? 0.42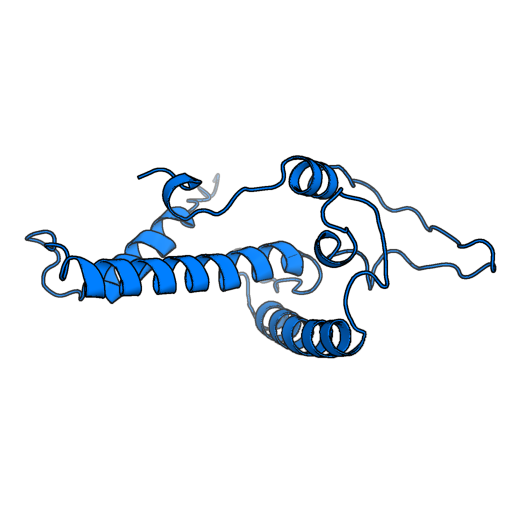9 2.880 -10.915 1.00 85.81 95 THR A O 1
ATOM 770 N N . LEU A 1 96 ? 1.781 2.012 -12.444 1.00 84.44 96 LEU A N 1
ATOM 771 C CA . LEU A 1 96 ? 2.443 1.125 -11.507 1.00 84.44 96 LEU A CA 1
ATOM 772 C C . LEU A 1 96 ? 3.188 1.803 -10.364 1.00 84.44 96 LEU A C 1
ATOM 774 O O . LEU A 1 96 ? 3.182 1.299 -9.246 1.00 84.44 96 LEU A O 1
ATOM 778 N N . HIS A 1 97 ? 3.830 2.934 -10.638 1.00 80.62 97 HIS A N 1
ATOM 779 C CA . HIS A 1 97 ? 4.521 3.719 -9.620 1.00 80.62 97 HIS A CA 1
ATOM 780 C C . HIS A 1 97 ? 3.544 4.203 -8.538 1.00 80.62 97 HIS A C 1
ATOM 782 O O . HIS A 1 97 ? 3.821 4.006 -7.355 1.00 80.62 97 HIS A O 1
ATOM 788 N N . GLU A 1 98 ? 2.380 4.729 -8.935 1.00 86.19 98 GLU A N 1
ATOM 789 C CA . GLU A 1 98 ? 1.305 5.112 -8.010 1.00 86.19 98 GLU A CA 1
ATOM 790 C C . GLU A 1 98 ? 0.718 3.890 -7.301 1.00 86.19 98 GLU A C 1
ATOM 792 O O . GLU A 1 98 ? 0.602 3.882 -6.082 1.00 86.19 98 GLU A O 1
ATOM 797 N N . ASN A 1 99 ? 0.468 2.793 -8.023 1.00 89.00 99 ASN A N 1
ATOM 798 C CA . ASN A 1 99 ? -0.027 1.554 -7.422 1.00 89.00 99 ASN A CA 1
ATOM 799 C C . ASN A 1 99 ? 0.914 1.030 -6.322 1.00 89.00 99 ASN A C 1
ATOM 801 O O . ASN A 1 99 ? 0.447 0.560 -5.283 1.00 89.00 99 ASN A O 1
ATOM 805 N N . ILE A 1 100 ? 2.236 1.099 -6.529 1.00 88.25 100 ILE A N 1
ATOM 806 C CA . ILE A 1 100 ? 3.233 0.748 -5.506 1.00 88.25 100 ILE A CA 1
ATOM 807 C C . ILE A 1 100 ? 3.126 1.709 -4.321 1.00 88.25 100 ILE A C 1
ATOM 809 O O . ILE A 1 100 ? 3.092 1.251 -3.177 1.00 88.25 100 ILE A O 1
ATOM 813 N N . ALA A 1 101 ? 3.083 3.018 -4.583 1.00 85.56 101 ALA A N 1
ATOM 814 C CA . ALA A 1 101 ? 3.010 4.042 -3.547 1.00 85.56 101 ALA A CA 1
ATOM 815 C C . ALA A 1 101 ? 1.747 3.897 -2.683 1.00 85.56 101 ALA A C 1
ATOM 817 O O . ALA A 1 101 ? 1.849 3.926 -1.457 1.00 85.56 101 ALA A O 1
ATOM 818 N N . ASP A 1 102 ? 0.591 3.645 -3.295 1.00 89.94 102 ASP A N 1
ATOM 819 C CA . ASP A 1 102 ? -0.684 3.449 -2.609 1.00 89.94 102 ASP A CA 1
ATOM 820 C C . ASP A 1 102 ? -0.678 2.186 -1.738 1.00 89.94 102 ASP A C 1
ATOM 822 O O . ASP A 1 102 ? -0.993 2.248 -0.545 1.00 89.94 102 ASP A O 1
ATOM 826 N N . ASN A 1 103 ? -0.261 1.043 -2.301 1.00 92.00 103 ASN A N 1
ATOM 827 C CA . ASN A 1 103 ? -0.250 -0.242 -1.591 1.00 92.00 103 ASN A CA 1
ATOM 828 C C . ASN A 1 103 ? 0.768 -0.261 -0.443 1.00 92.00 103 ASN A C 1
ATOM 830 O O . ASN A 1 103 ? 0.459 -0.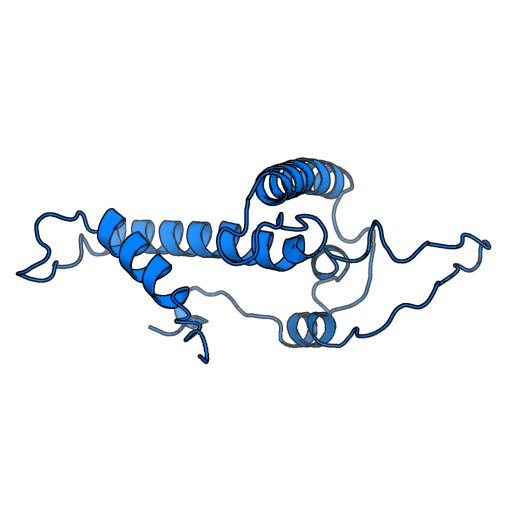702 0.668 1.00 92.00 103 ASN A O 1
ATOM 834 N N . GLU A 1 104 ? 1.991 0.217 -0.679 1.00 90.62 104 GLU A N 1
ATOM 835 C CA . GLU A 1 104 ? 3.012 0.252 0.371 1.00 90.62 104 GLU A CA 1
ATOM 836 C C . GLU A 1 104 ? 2.753 1.388 1.372 1.00 90.62 104 GLU A C 1
ATOM 838 O O . GLU A 1 104 ? 2.990 1.211 2.570 1.00 90.62 104 GLU A O 1
ATOM 843 N N . GLY A 1 105 ? 2.189 2.514 0.930 1.00 88.75 105 GLY A N 1
ATOM 844 C CA . GLY A 1 105 ? 1.809 3.639 1.780 1.00 88.75 105 GLY A CA 1
ATOM 845 C C . GLY A 1 105 ? 0.767 3.253 2.826 1.00 88.75 105 GLY A C 1
ATOM 846 O O . GLY A 1 105 ? 1.008 3.428 4.026 1.00 88.75 105 GLY A O 1
ATOM 847 N N . VAL A 1 106 ? -0.356 2.653 2.409 1.00 94.38 106 VAL A N 1
ATOM 848 C CA . VAL A 1 106 ? -1.412 2.226 3.345 1.00 94.38 106 VAL A CA 1
ATOM 849 C C . VAL A 1 106 ? -0.920 1.134 4.297 1.00 94.38 106 VAL A C 1
ATOM 851 O O . VAL A 1 106 ? -1.202 1.171 5.496 1.00 94.38 106 VAL A O 1
ATOM 854 N N . LYS A 1 107 ? -0.099 0.201 3.805 1.00 93.56 107 LYS A N 1
ATOM 855 C CA . LYS A 1 107 ? 0.512 -0.867 4.606 1.00 93.56 107 LYS A CA 1
ATOM 856 C C . LYS A 1 107 ? 1.450 -0.317 5.681 1.00 93.56 107 LYS A C 1
ATOM 858 O O . LYS A 1 107 ? 1.398 -0.763 6.831 1.00 93.56 107 LYS A O 1
ATOM 863 N N . LEU A 1 108 ? 2.306 0.648 5.336 1.00 93.62 108 LEU A N 1
ATOM 864 C CA . LEU A 1 108 ? 3.203 1.301 6.292 1.00 93.62 108 LEU A CA 1
ATOM 865 C C . LEU A 1 108 ? 2.424 2.132 7.314 1.00 93.62 108 LEU A C 1
ATOM 867 O O . LEU A 1 108 ? 2.697 2.020 8.512 1.00 93.62 108 LEU A O 1
ATOM 871 N N . ALA A 1 109 ? 1.434 2.904 6.862 1.00 94.06 109 ALA A N 1
ATOM 872 C CA . ALA A 1 109 ? 0.571 3.694 7.732 1.00 94.06 109 ALA A CA 1
ATOM 873 C C . ALA A 1 109 ? -0.191 2.805 8.727 1.00 94.06 109 ALA A C 1
ATOM 875 O O . ALA A 1 109 ? -0.168 3.069 9.929 1.00 94.06 109 ALA A O 1
ATOM 876 N N . PHE A 1 110 ? -0.768 1.691 8.267 1.00 95.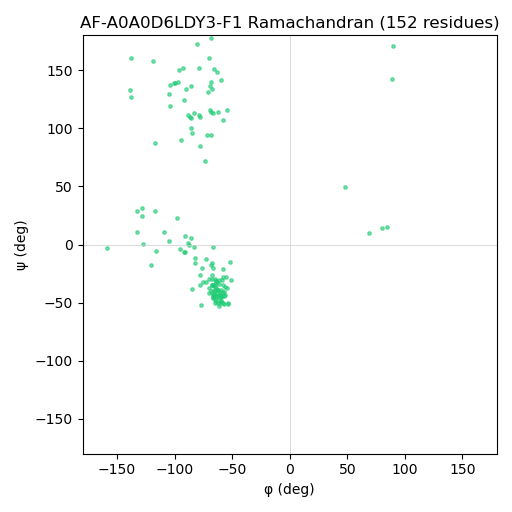94 110 PHE A N 1
ATOM 877 C CA . PHE A 1 110 ? -1.479 0.750 9.132 1.00 95.94 110 PHE A CA 1
ATOM 878 C C . PHE A 1 110 ? -0.543 0.062 10.136 1.00 95.94 110 PHE A C 1
ATOM 880 O O . PHE A 1 110 ? -0.862 -0.079 11.319 1.00 95.94 110 PHE A O 1
ATOM 887 N N . LYS A 1 111 ? 0.674 -0.305 9.712 1.00 95.44 111 LYS A N 1
ATOM 888 C CA . LYS A 1 111 ? 1.699 -0.845 10.619 1.00 95.44 111 LYS A CA 1
ATOM 889 C C . LYS A 1 111 ? 2.103 0.170 11.694 1.00 95.44 111 LYS A C 1
ATOM 891 O O . LYS A 1 111 ? 2.336 -0.224 12.838 1.00 95.44 111 LYS A O 1
ATOM 896 N N . ALA A 1 112 ? 2.213 1.451 11.345 1.00 94.69 112 ALA A N 1
ATOM 897 C CA . ALA A 1 112 ? 2.498 2.520 12.300 1.00 94.69 112 ALA A CA 1
ATOM 898 C C . ALA A 1 112 ? 1.331 2.719 13.278 1.00 94.69 112 ALA A C 1
ATOM 900 O O . ALA A 1 112 ? 1.555 2.750 14.487 1.00 94.69 112 ALA A O 1
ATOM 901 N N . TYR A 1 113 ? 0.100 2.744 12.766 1.00 94.44 113 TYR A N 1
ATOM 902 C CA . TYR A 1 113 ? -1.127 2.808 13.555 1.00 94.44 113 TYR A CA 1
ATOM 903 C C . TYR A 1 113 ? -1.190 1.692 14.613 1.00 94.44 113 TYR A C 1
ATOM 905 O O . TYR A 1 113 ? -1.293 1.969 15.806 1.00 94.44 113 TYR A O 1
ATOM 913 N N . ARG A 1 114 ? -0.972 0.431 14.220 1.00 94.81 114 ARG A N 1
ATOM 914 C CA . ARG A 1 114 ? -0.955 -0.714 15.152 1.00 94.81 114 ARG A CA 1
ATOM 915 C C . ARG A 1 114 ? 0.139 -0.620 16.218 1.00 94.81 114 ARG A C 1
ATOM 917 O O . ARG A 1 114 ? -0.049 -1.067 17.349 1.00 94.81 114 ARG A O 1
ATOM 924 N N . LYS A 1 115 ? 1.299 -0.041 15.886 1.00 94.69 115 LYS A N 1
ATOM 925 C CA . LYS A 1 115 ? 2.364 0.217 16.871 1.00 94.69 115 LYS A CA 1
ATOM 926 C C . LYS A 1 115 ? 1.960 1.290 17.882 1.00 94.69 115 LYS A C 1
ATOM 928 O O . LYS A 1 115 ? 2.291 1.142 19.057 1.00 94.69 115 LYS A O 1
ATOM 933 N N . LEU A 1 116 ? 1.282 2.348 17.436 1.00 94.19 116 LEU A N 1
ATOM 934 C CA . LEU A 1 116 ? 0.767 3.405 18.309 1.00 94.19 116 LEU A CA 1
ATOM 935 C C . LEU A 1 116 ? -0.308 2.858 19.244 1.00 94.19 116 LEU A C 1
ATOM 937 O O . LEU A 1 116 ? -0.185 3.031 20.453 1.00 94.19 116 LEU A O 1
ATOM 941 N N . GLU A 1 117 ? -1.266 2.103 18.707 1.00 93.88 117 GLU A N 1
ATOM 942 C CA . GLU A 1 117 ? -2.316 1.440 19.486 1.00 93.88 117 GLU A CA 1
ATOM 943 C C . GLU A 1 117 ? -1.723 0.508 20.554 1.00 93.88 117 GLU A C 1
ATOM 945 O O . GLU A 1 117 ? -2.106 0.558 21.720 1.00 93.88 117 GLU A O 1
ATOM 950 N N . LYS A 1 118 ? -0.702 -0.288 20.208 1.00 94.06 118 LYS A N 1
ATOM 951 C CA . LYS A 1 118 ? -0.007 -1.143 21.184 1.00 94.06 118 LYS A CA 1
ATOM 952 C C . LYS A 1 118 ? 0.700 -0.346 22.290 1.00 94.06 118 LYS A C 1
ATOM 954 O O . LYS A 1 118 ? 0.844 -0.849 23.401 1.00 94.06 118 LYS A O 1
ATOM 959 N N . LYS A 1 119 ? 1.200 0.854 21.982 1.00 95.44 119 LYS A N 1
ATOM 960 C CA . LYS A 1 119 ? 1.981 1.682 22.914 1.00 95.44 119 LYS A CA 1
ATOM 961 C C . LYS A 1 119 ? 1.098 2.531 23.831 1.00 95.44 119 LYS A C 1
ATOM 963 O O . LYS A 1 119 ? 1.452 2.711 24.991 1.00 95.44 119 LYS A O 1
ATOM 968 N N . PHE A 1 120 ? -0.001 3.066 23.309 1.00 95.06 120 PHE A N 1
ATOM 969 C CA . PHE A 1 120 ? -0.833 4.059 23.994 1.00 95.06 120 PHE A CA 1
ATOM 970 C C . PHE A 1 120 ? -2.251 3.567 24.306 1.00 95.06 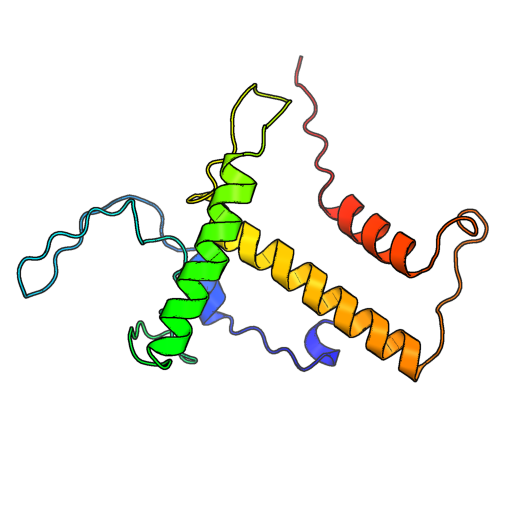120 PHE A C 1
ATOM 972 O O . PHE A 1 120 ? -2.988 4.255 25.007 1.00 95.06 120 PHE A O 1
ATOM 979 N N . GLY A 1 121 ? -2.614 2.371 23.845 1.00 92.06 121 GLY A N 1
ATOM 980 C CA . GLY A 1 121 ? -3.974 1.853 23.913 1.00 92.06 121 GLY A CA 1
ATOM 981 C C . GLY A 1 121 ? -4.799 2.229 22.683 1.00 92.06 121 GLY A C 1
ATOM 982 O O . GLY A 1 121 ? -4.379 3.009 21.828 1.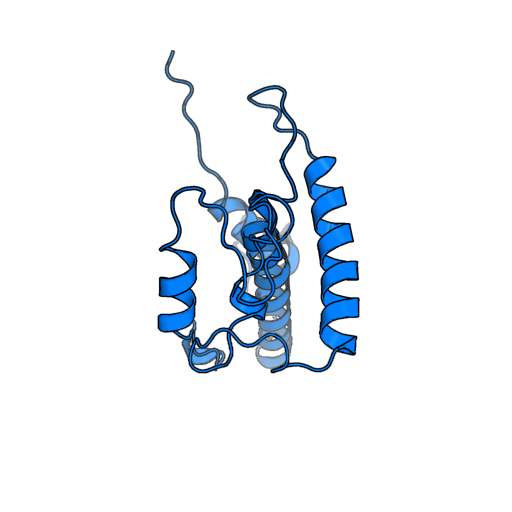00 92.06 121 GLY A O 1
ATOM 983 N N . ALA A 1 122 ? -5.984 1.631 22.599 1.00 89.31 122 ALA A N 1
ATOM 984 C CA . ALA A 1 122 ? -6.946 1.895 21.541 1.00 89.31 122 ALA A CA 1
ATOM 985 C C . ALA A 1 122 ? -7.506 3.319 21.656 1.00 89.31 122 ALA A C 1
ATOM 987 O O . ALA A 1 122 ? -7.905 3.755 22.737 1.00 89.31 122 ALA A O 1
ATOM 988 N N . GLU A 1 123 ? -7.561 4.029 20.531 1.00 87.81 123 GLU A N 1
ATOM 989 C CA . GLU A 1 123 ? -8.220 5.331 20.457 1.00 87.81 123 GLU A CA 1
ATOM 990 C C . GLU A 1 123 ? -9.731 5.186 20.691 1.00 87.81 123 GLU A C 1
ATOM 992 O O . GLU A 1 123 ? -10.337 4.151 20.386 1.00 87.81 123 GLU A O 1
ATOM 997 N N . GLY A 1 124 ? -10.342 6.238 21.240 1.00 85.81 124 GLY A N 1
ATOM 998 C CA . GLY A 1 124 ? -11.791 6.319 21.387 1.00 85.81 124 GLY A CA 1
ATOM 999 C C . GLY A 1 124 ? -12.477 6.446 20.026 1.00 85.81 124 GLY A C 1
ATOM 1000 O O . GLY A 1 124 ? -12.018 7.177 19.152 1.00 85.81 124 GLY A O 1
ATOM 1001 N N . ARG A 1 125 ? -13.606 5.755 19.859 1.00 86.56 125 ARG A N 1
ATOM 1002 C CA . ARG A 1 125 ? -14.425 5.810 18.638 1.00 86.56 125 ARG A CA 1
ATOM 1003 C C . ARG A 1 125 ? -15.517 6.861 18.750 1.00 86.56 125 ARG A C 1
ATOM 1005 O O . ARG A 1 125 ? -16.026 7.110 19.842 1.00 86.56 125 ARG A O 1
ATOM 1012 N N . PHE A 1 126 ? -15.933 7.419 17.613 1.00 86.12 126 PHE A N 1
ATOM 1013 C CA . PHE A 1 126 ? -17.089 8.314 17.559 1.00 86.12 126 PHE A CA 1
ATOM 1014 C C . PHE A 1 126 ? -18.358 7.601 18.036 1.00 86.12 126 PHE A C 1
ATOM 1016 O O . PHE A 1 126 ? -18.586 6.432 17.725 1.00 86.12 126 PHE A O 1
ATOM 1023 N N . GLU A 1 127 ? -19.212 8.317 18.763 1.00 88.75 127 GLU A N 1
ATOM 1024 C CA . GLU A 1 127 ? -20.4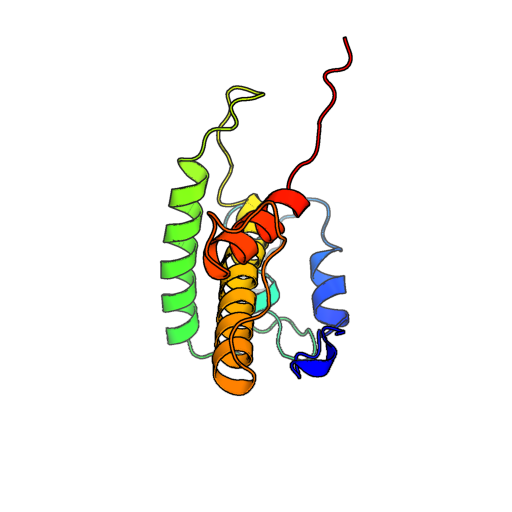41 7.772 19.358 1.00 88.75 127 GLU A CA 1
ATOM 1025 C C . GLU A 1 127 ? -21.352 7.096 18.319 1.00 88.75 127 GLU A C 1
ATOM 1027 O O . GLU A 1 127 ? -21.896 6.027 18.566 1.00 88.75 127 GLU A O 1
ATOM 1032 N N . LYS A 1 128 ? -21.437 7.662 17.109 1.00 91.25 128 LYS A N 1
ATOM 1033 C CA . LYS A 1 128 ? -22.256 7.136 16.003 1.00 91.25 128 LYS A CA 1
ATOM 1034 C C . LYS A 1 128 ? -21.567 6.069 15.140 1.00 91.25 128 LYS A C 1
ATOM 1036 O O . LYS A 1 128 ? -22.106 5.699 14.106 1.00 91.25 128 LYS A O 1
ATOM 1041 N N . MET A 1 129 ? -20.368 5.618 15.509 1.00 88.94 129 MET A N 1
ATOM 1042 C CA . MET A 1 129 ? -19.574 4.655 14.729 1.00 88.94 129 MET A CA 1
ATOM 1043 C C . MET A 1 129 ? -19.018 3.522 15.602 1.00 88.94 129 MET A C 1
ATOM 1045 O O . MET A 1 129 ? -17.971 2.954 15.304 1.00 88.94 129 MET A O 1
ATOM 1049 N N . GLN A 1 130 ? -19.711 3.182 16.694 1.00 90.31 130 GLN A N 1
ATOM 1050 C CA . GLN A 1 130 ? -19.289 2.101 17.597 1.00 90.31 130 GLN A CA 1
ATOM 1051 C C . GLN A 1 130 ? -19.352 0.708 16.954 1.00 90.31 130 GLN A C 1
ATOM 1053 O O . GLN A 1 130 ? -18.644 -0.194 17.407 1.00 90.31 130 GLN A O 1
ATOM 1058 N N . ASP A 1 131 ? -20.137 0.557 15.883 1.00 93.44 131 ASP A N 1
ATOM 1059 C CA . ASP A 1 131 ? -20.264 -0.686 15.114 1.00 93.44 131 ASP A CA 1
ATOM 1060 C C . ASP A 1 131 ? -18.984 -1.044 14.339 1.00 93.44 131 ASP A C 1
ATOM 1062 O O . ASP A 1 131 ? -18.796 -2.198 13.957 1.00 93.44 131 ASP A O 1
ATOM 1066 N N . PHE A 1 132 ? -18.079 -0.078 14.135 1.00 92.69 132 PHE A N 1
ATOM 1067 C CA . PHE A 1 132 ? -16.800 -0.292 13.461 1.00 92.69 132 PHE A CA 1
ATOM 1068 C C . PHE A 1 132 ? -15.659 -0.453 14.462 1.00 92.69 132 PHE A C 1
ATOM 1070 O O . PHE A 1 132 ? -15.556 0.277 15.450 1.00 92.69 132 PHE A O 1
ATOM 1077 N N . THR A 1 133 ? -14.744 -1.384 14.208 1.00 93.88 133 THR A N 1
ATOM 1078 C CA . THR A 1 133 ? -13.473 -1.461 14.943 1.00 93.88 133 THR A CA 1
ATOM 1079 C C . THR A 1 133 ? -12.565 -0.293 14.560 1.00 93.88 133 THR A C 1
ATOM 1081 O O . THR A 1 133 ? -12.726 0.307 13.496 1.00 93.88 133 THR A O 1
ATOM 1084 N N . ASN A 1 134 ? -11.567 0.028 15.387 1.00 92.50 134 ASN A N 1
ATOM 1085 C CA . ASN A 1 134 ? -10.625 1.089 15.026 1.00 92.50 134 ASN A CA 1
ATOM 1086 C C . ASN A 1 134 ? -9.843 0.777 13.736 1.00 92.50 134 ASN A C 1
ATOM 1088 O O . ASN A 1 134 ? -9.526 1.679 12.966 1.00 92.50 134 ASN A O 1
ATOM 1092 N N . GLU A 1 135 ? -9.586 -0.504 13.453 1.00 94.19 135 GLU A N 1
ATOM 1093 C CA . GLU A 1 135 ? -8.974 -0.929 12.190 1.00 94.19 135 GLU A CA 1
ATOM 1094 C C . GLU A 1 135 ? -9.898 -0.663 10.995 1.00 94.19 135 GLU A C 1
ATOM 1096 O O . GLU A 1 135 ? -9.453 -0.146 9.973 1.00 94.19 135 GLU A O 1
ATOM 1101 N N . GLN A 1 136 ? -11.196 -0.954 11.118 1.00 94.12 136 GLN A N 1
ATOM 1102 C CA . GLN A 1 136 ? -12.171 -0.618 10.077 1.00 94.12 136 GLN A CA 1
ATOM 1103 C C . GLN A 1 136 ? -12.269 0.897 9.886 1.00 94.12 136 GLN A C 1
ATOM 1105 O O . GLN A 1 136 ? -12.278 1.372 8.754 1.00 94.12 136 GLN A O 1
ATOM 1110 N N . MET A 1 137 ? -12.262 1.661 10.980 1.00 92.69 137 MET A N 1
ATOM 1111 C CA . MET A 1 137 ? -12.238 3.124 10.947 1.00 92.69 137 MET A CA 1
ATOM 1112 C C . MET A 1 137 ? -11.001 3.672 10.223 1.00 92.69 137 MET A C 1
ATOM 1114 O O . MET A 1 137 ? -11.128 4.614 9.443 1.00 92.69 137 MET A O 1
ATOM 1118 N N . PHE A 1 138 ? -9.827 3.059 10.413 1.00 93.25 138 PHE A N 1
ATOM 1119 C CA . PHE A 1 138 ? -8.611 3.413 9.679 1.00 93.25 138 PHE A CA 1
ATOM 1120 C C . PHE A 1 138 ? -8.809 3.277 8.160 1.00 93.25 138 PHE A C 1
ATOM 1122 O O . PHE A 1 138 ? -8.536 4.218 7.414 1.00 93.25 138 PHE A O 1
ATOM 1129 N N . PHE A 1 139 ? -9.327 2.135 7.692 1.00 94.00 139 PHE A N 1
ATOM 1130 C CA . PHE A 1 139 ? -9.529 1.903 6.256 1.00 94.00 139 PHE A CA 1
ATOM 1131 C C . PHE A 1 139 ? -10.688 2.718 5.671 1.00 94.00 139 PHE A C 1
ATOM 1133 O O . PHE A 1 139 ? -10.595 3.164 4.526 1.00 94.00 139 PHE A O 1
ATOM 1140 N N . LEU A 1 140 ? -11.738 2.991 6.453 1.00 91.56 140 LEU A N 1
ATOM 1141 C CA . LEU A 1 140 ? -12.786 3.940 6.072 1.00 91.56 140 LEU A CA 1
ATOM 1142 C C . LEU A 1 140 ? -12.189 5.333 5.840 1.00 91.56 140 LEU A C 1
ATOM 1144 O O . LEU A 1 140 ? -12.408 5.919 4.780 1.00 91.56 140 LEU A O 1
ATOM 1148 N N . GLY A 1 141 ? -11.367 5.824 6.771 1.00 90.00 141 GLY A N 1
ATOM 1149 C CA . GLY A 1 141 ? -10.669 7.102 6.627 1.00 90.00 141 GLY A CA 1
ATOM 1150 C C . GLY A 1 141 ? -9.753 7.147 5.400 1.00 90.00 141 GLY A C 1
ATOM 1151 O O . GLY A 1 141 ? -9.802 8.110 4.638 1.00 90.00 141 GLY A O 1
ATOM 1152 N N . TYR A 1 142 ? -8.978 6.084 5.158 1.00 90.88 142 TYR A N 1
ATOM 1153 C CA . TYR A 1 142 ? -8.137 5.960 3.961 1.00 90.88 142 TYR A CA 1
ATOM 1154 C C . TYR A 1 142 ? -8.959 6.037 2.662 1.00 90.88 142 TYR A C 1
ATOM 1156 O O . TYR A 1 142 ? -8.600 6.773 1.743 1.00 90.88 142 TYR A O 1
ATOM 1164 N N . SER A 1 143 ? -10.102 5.345 2.603 1.00 88.50 143 SER A N 1
ATOM 1165 C CA . SER A 1 143 ? -10.961 5.333 1.411 1.00 88.50 143 SER A CA 1
ATOM 1166 C C . SER A 1 143 ? -11.571 6.703 1.085 1.00 88.50 143 SER A C 1
ATOM 1168 O O . SER A 1 143 ? -11.682 7.060 -0.087 1.00 88.50 143 SER A O 1
ATOM 1170 N N . MET A 1 144 ? -11.899 7.509 2.103 1.00 84.38 144 MET A N 1
ATOM 1171 C CA . MET A 1 144 ? -12.548 8.812 1.917 1.00 84.38 144 MET A CA 1
ATOM 1172 C C . MET A 1 144 ? -11.671 9.819 1.163 1.00 84.38 144 MET A C 1
ATOM 1174 O O . MET A 1 144 ? -12.202 10.635 0.408 1.00 84.38 144 MET A O 1
ATOM 1178 N N . VAL A 1 145 ? -10.344 9.743 1.312 1.00 76.75 145 VAL A N 1
ATOM 1179 C CA . VAL A 1 145 ? -9.391 10.633 0.621 1.00 76.75 145 VAL A CA 1
ATOM 1180 C C . VAL A 1 145 ? -9.433 10.441 -0.899 1.00 76.75 145 VAL A C 1
ATOM 1182 O O . VAL A 1 145 ? -9.260 11.398 -1.650 1.00 76.75 145 VAL A O 1
ATOM 1185 N N . SER A 1 146 ? -9.726 9.223 -1.357 1.00 63.72 146 SER A N 1
ATOM 1186 C CA . SER A 1 146 ? -9.726 8.854 -2.780 1.00 63.72 146 SER A CA 1
ATOM 1187 C C . SER A 1 146 ? -11.064 9.125 -3.482 1.00 63.72 146 SER A C 1
ATOM 1189 O O . SER A 1 146 ? -11.207 8.890 -4.684 1.00 63.72 146 SER A O 1
ATOM 1191 N N . THR A 1 147 ? -12.061 9.641 -2.759 1.00 60.53 147 THR A N 1
ATOM 1192 C CA . THR A 1 147 ? -13.388 9.943 -3.310 1.00 60.53 147 THR A CA 1
ATOM 1193 C C . THR A 1 147 ? -13.361 11.252 -4.103 1.00 60.53 147 THR A C 1
ATOM 1195 O O . THR A 1 147 ? -13.700 12.320 -3.598 1.00 60.53 147 THR A O 1
ATOM 1198 N N . GLN A 1 148 ? -12.979 11.194 -5.380 1.00 57.88 148 GLN A N 1
ATOM 1199 C CA . GLN A 1 148 ? -13.249 12.288 -6.314 1.00 57.88 148 GLN A CA 1
ATOM 1200 C C . GLN A 1 148 ? -14.641 12.116 -6.928 1.00 57.88 148 GLN A C 1
ATOM 1202 O O . GLN A 1 148 ? -14.865 11.249 -7.775 1.00 57.88 148 GLN A O 1
ATOM 1207 N N . PHE A 1 149 ? -15.582 12.985 -6.555 1.00 53.00 149 PHE A N 1
ATOM 1208 C CA . PHE A 1 149 ? -16.821 13.147 -7.312 1.00 53.00 149 PHE A CA 1
ATOM 1209 C C . PHE A 1 149 ? -16.494 13.786 -8.666 1.00 53.00 149 PHE A C 1
ATOM 1211 O O . PHE A 1 149 ? -16.440 15.009 -8.796 1.00 53.00 149 PHE A O 1
ATOM 1218 N N . ARG A 1 150 ? -16.298 12.972 -9.710 1.00 55.56 150 ARG A N 1
ATOM 1219 C CA . ARG A 1 150 ? -16.428 13.471 -11.083 1.00 55.56 150 ARG A CA 1
ATOM 1220 C C . ARG A 1 150 ? -17.909 13.713 -11.345 1.00 55.56 150 ARG A C 1
ATOM 1222 O O . ARG A 1 150 ? -18.643 12.796 -11.707 1.00 55.56 150 ARG A O 1
ATOM 1229 N N . LEU A 1 151 ? -18.354 14.950 -11.127 1.00 45.53 151 LEU A N 1
ATOM 1230 C CA . LEU A 1 151 ? -19.659 15.405 -11.594 1.00 45.53 151 LEU A CA 1
ATOM 1231 C C . LEU A 1 151 ? -19.719 15.148 -13.103 1.00 45.53 151 LEU A C 1
ATOM 1233 O O . LEU A 1 151 ? -18.941 15.729 -13.862 1.00 45.53 151 LEU A O 1
ATOM 1237 N N . LYS A 1 152 ? -20.624 14.263 -13.540 1.00 45.84 152 LYS A N 1
ATOM 1238 C CA . LYS A 1 152 ? -21.013 14.201 -14.950 1.00 45.84 152 LYS A CA 1
ATOM 1239 C C . LYS A 1 152 ? -21.550 15.588 -15.297 1.00 45.84 152 LYS A C 1
ATOM 1241 O O . LYS A 1 152 ? -22.621 15.963 -14.827 1.00 45.84 152 LYS A O 1
ATOM 1246 N N . LYS A 1 153 ? -20.783 16.371 -16.061 1.00 41.28 153 LYS A N 1
ATOM 1247 C CA . LYS A 1 153 ? -21.354 17.507 -16.784 1.00 41.28 153 LYS A CA 1
ATOM 1248 C C . LYS A 1 153 ? -22.362 16.911 -17.768 1.00 41.28 153 LYS A C 1
ATOM 1250 O O . LYS A 1 153 ? -21.965 16.118 -18.619 1.00 41.28 153 LYS A O 1
ATOM 1255 N N . PHE A 1 154 ? -23.636 17.214 -17.540 1.00 47.88 154 PHE A N 1
ATOM 1256 C CA . PHE A 1 154 ? -24.713 17.022 -18.506 1.00 47.88 154 PHE A CA 1
ATOM 1257 C C . PHE A 1 154 ? -24.622 18.093 -19.592 1.00 47.88 154 PHE A C 1
ATOM 1259 O O . PHE A 1 154 ? -24.155 19.211 -19.262 1.00 47.88 154 PHE A O 1
#

Nearest PDB structures (foldseek):
  6sh2-assembly1_AAA  TM=9.413E-01  e=1.309E-03  Homo sapiens
  6svy-assembly1_A  TM=9.352E-01  e=2.364E-03  Homo sapiens

Organism: NCBI:txid53326

Mean predicted aligned error: 12.95 Å

Solvent-accessible surface area (backbone atoms only — not comparable to full-atom values): 9792 Å² total; per-residue (Å²): 135,61,71,66,82,75,73,59,79,81,60,66,65,56,56,53,62,72,74,67,80,81,84,91,68,77,57,60,52,101,83,70,53,73,44,74,79,80,82,77,86,56,59,63,76,78,34,33,46,100,87,54,49,82,39,89,73,81,58,60,70,68,56,53,55,55,48,53,55,55,49,50,54,51,25,51,60,34,46,74,34,74,40,84,91,72,80,41,63,43,57,20,66,82,47,32,51,58,53,50,49,54,57,53,46,54,52,51,51,50,54,50,49,54,52,47,32,74,72,75,45,80,80,87,69,58,88,94,43,68,92,49,52,73,69,54,48,51,52,52,56,58,52,58,76,72,65,74,83,77,74,78,82,127

InterPro domains:
  IPR000718 Peptidase M13 [PS51885] (1-154)
  IPR000718 Peptidase M13 [PTHR11733] (39-145)
  IPR018497 Peptidase M13, C-terminal domain [PF01431] (41-145)
  IPR024079 Metallopeptidase, catalytic domain superfamily [G3DSA:3.40.390.10] (33-153)

pLDDT: mean 72.3, std 22.38, range [29.41, 95.94]

Sequence (154 aa):
MTLADAGLRLNPRKTEIMSSIEEPTDVSDTSGTTFTQTKEFQYLGVLFDENGNHRRSWLPDEFYNQFHERTSCLIKMYNDSEIITIDSKVDGIRTLHENIADNEGVKLAFKAYRKLEKKFGAEGRFEKMQDFTNEQMFFLGYSMVSTQFRLKKF

Radius of gyration: 20.06 Å; Cα contacts (8 Å, |Δi|>4): 84; chains: 1; bounding box: 52×28×54 Å

Secondary structure (DSSP, 8-state):
--GGGGT----HHHHHHHT---S---EEPTT--EE-TTSS-S-GGGTB-TTS-B-SSSS-HHHHHHHHHHHHHHHHHHHT-EETTTTEE--TTTTHHHHHHHHHHHHHHHHHHHHHHHHH-PPPPPGGGTTS-HHHHHHHHHHHHT--------